Protein AF-A0A9P5J5S6-F1 (afdb_monomer_lite)

pLDDT: mean 88.9, std 13.34, range [37.75, 98.38]

Radius of gyration: 16.07 Å; chains: 1; bounding box: 38×35×40 Å

Sequence (148 aa):
MCGCMTGSAAGGGAYWSIASWYVGTGGTYYTTLYNVNVGDELTGLITLTGQSGSSYNYLSEFSNIPAAGGLALSGSAELVWATETLECYGITASTDYPAGSTVFNNIQITGTGGTPALSWSVNSDSADGVTASVNVDGATNGVVTITY

Foldseek 3Di:
DWEDECDDQCDHRPFTWDKDWDQDPVGIDIFGTDTDDPPDDWAWDKDFPDDDPQKTWIKTDGPVCCVSPIDTDTRDGDDPDDDDDHDYPPDDALVSDDFDKDKDWQQADADPVGFDFDFDDWDAPVVSPWGKDWPDTGRGRTMIMIGD

Secondary structure (DSSP, 8-state):
-EEE-SSBTTB-SSSEEE--EEEETTEEEEPPPEEE-TT----EEEEEEEEETTEEEEEEEETT-GGG-EEEEEEEPP-------EEE-S--SGGGSPS-EEEEEEE---BTTBSPP-------BTTTTBEEEEEE-SSSSEEEEEE-

Structure (mmCIF, N/CA/C/O backbone):
data_AF-A0A9P5J5S6-F1
#
_entry.id   AF-A0A9P5J5S6-F1
#
loop_
_atom_site.group_PDB
_atom_site.id
_atom_site.type_symbol
_atom_site.label_atom_id
_atom_site.label_alt_id
_atom_site.label_comp_id
_atom_site.label_asym_id
_atom_site.label_entity_id
_atom_site.label_seq_id
_atom_site.pdbx_PDB_ins_code
_atom_site.Cartn_x
_atom_site.Cartn_y
_atom_site.Cartn_z
_atom_site.occupancy
_atom_site.B_iso_or_equiv
_atom_site.auth_seq_id
_atom_site.auth_comp_id
_atom_site.auth_asym_id
_atom_site.auth_atom_id
_atom_site.pdbx_PDB_model_num
ATOM 1 N N . MET A 1 1 ? 1.107 2.126 -1.577 1.00 40.53 1 MET A N 1
ATOM 2 C CA . MET A 1 1 ? 1.250 2.491 -3.001 1.00 40.53 1 MET A CA 1
ATOM 3 C C . MET A 1 1 ? 2.724 2.717 -3.297 1.00 40.53 1 MET A C 1
ATOM 5 O O . MET A 1 1 ? 3.358 3.456 -2.554 1.00 40.53 1 MET A O 1
ATOM 9 N N . CYS A 1 2 ? 3.273 2.041 -4.307 1.00 37.75 2 CYS A N 1
ATOM 10 C CA . CYS A 1 2 ? 4.648 2.225 -4.782 1.00 37.75 2 CYS A CA 1
ATOM 11 C C . CYS A 1 2 ? 4.558 2.747 -6.224 1.00 37.75 2 CYS A C 1
ATOM 13 O O . CYS A 1 2 ? 3.887 2.122 -7.043 1.00 37.75 2 CYS A O 1
ATOM 15 N N . GLY A 1 3 ? 5.139 3.915 -6.512 1.00 38.66 3 GLY A N 1
ATOM 16 C CA . GLY A 1 3 ? 5.053 4.569 -7.822 1.00 38.66 3 GLY A CA 1
ATOM 17 C C . GLY A 1 3 ? 6.389 4.548 -8.564 1.00 38.66 3 GLY A C 1
ATOM 18 O O . GLY A 1 3 ? 7.436 4.799 -7.964 1.00 38.66 3 GLY A O 1
ATOM 19 N N . CYS A 1 4 ? 6.357 4.291 -9.874 1.00 37.78 4 CYS A N 1
ATOM 20 C CA . CYS A 1 4 ? 7.501 4.476 -10.767 1.00 37.78 4 CYS A CA 1
ATOM 21 C C . CYS A 1 4 ? 7.237 5.715 -11.639 1.00 37.78 4 CYS A C 1
ATOM 23 O O . CYS A 1 4 ? 6.369 5.715 -12.508 1.00 37.78 4 CYS A O 1
ATOM 25 N N . MET A 1 5 ? 7.944 6.808 -11.365 1.00 43.66 5 MET A N 1
ATOM 26 C CA . MET A 1 5 ? 7.957 8.022 -12.189 1.00 43.66 5 MET A CA 1
ATOM 27 C C . MET A 1 5 ? 9.399 8.460 -12.420 1.00 43.66 5 MET A C 1
ATOM 29 O O . MET A 1 5 ? 10.276 8.123 -11.635 1.00 43.66 5 MET A O 1
ATOM 33 N N . THR A 1 6 ? 9.662 9.304 -13.414 1.00 40.38 6 THR A N 1
ATOM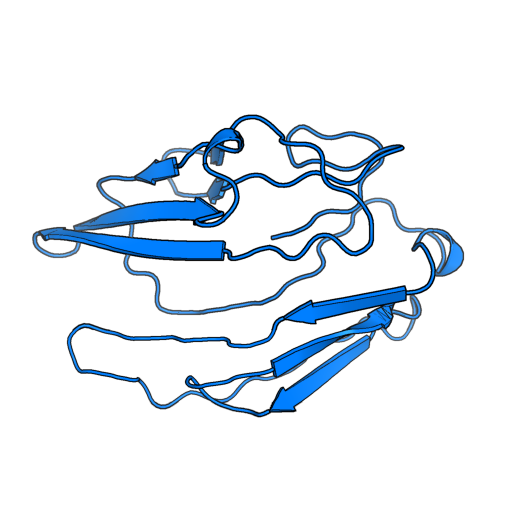 34 C CA . THR A 1 6 ? 10.871 10.138 -13.433 1.00 40.38 6 THR A CA 1
ATOM 35 C C . THR A 1 6 ? 10.719 11.263 -12.398 1.00 40.38 6 THR A C 1
ATOM 37 O O . THR A 1 6 ? 10.316 12.365 -12.746 1.00 40.38 6 THR A O 1
ATOM 40 N N . GLY A 1 7 ? 10.979 10.971 -11.118 1.00 49.44 7 GLY A N 1
ATOM 41 C CA . GLY A 1 7 ? 11.068 11.941 -10.014 1.00 49.44 7 GLY A CA 1
ATOM 42 C C . GLY A 1 7 ? 9.828 12.814 -9.790 1.00 49.44 7 GLY A C 1
ATOM 43 O O . GLY A 1 7 ? 9.729 13.912 -10.330 1.00 49.44 7 GLY A O 1
ATOM 44 N N . SER A 1 8 ? 8.913 12.377 -8.924 1.00 56.31 8 SER A N 1
ATOM 45 C CA . SER A 1 8 ? 7.761 13.183 -8.502 1.00 56.31 8 SER A CA 1
ATOM 46 C C . SER A 1 8 ? 7.706 13.353 -6.983 1.00 56.31 8 SER A C 1
ATOM 48 O O . SER A 1 8 ? 8.408 12.664 -6.243 1.00 56.31 8 SER A O 1
ATOM 50 N N . ALA A 1 9 ? 6.809 14.220 -6.501 1.00 55.44 9 ALA A N 1
ATOM 51 C CA . ALA A 1 9 ? 6.490 14.302 -5.074 1.00 55.44 9 ALA A CA 1
ATOM 52 C C . ALA A 1 9 ? 5.971 12.966 -4.497 1.00 55.44 9 ALA A C 1
ATOM 54 O O . ALA A 1 9 ? 6.101 12.753 -3.298 1.00 55.44 9 ALA A O 1
ATOM 55 N N . ALA A 1 10 ? 5.441 12.072 -5.344 1.00 57.75 10 ALA A N 1
ATOM 56 C CA . ALA A 1 10 ? 4.951 10.731 -5.011 1.00 57.75 10 ALA A CA 1
ATOM 57 C C . ALA A 1 10 ? 6.009 9.621 -5.094 1.00 57.75 10 ALA A C 1
ATOM 59 O O . ALA A 1 10 ? 5.680 8.446 -4.953 1.00 57.75 10 ALA A O 1
ATOM 60 N N . GLY A 1 11 ? 7.277 9.987 -5.288 1.00 62.03 11 GLY A N 1
ATOM 61 C CA . GLY A 1 11 ? 8.365 9.040 -5.499 1.00 62.03 11 GLY A CA 1
ATOM 62 C C . GLY A 1 11 ? 8.642 8.792 -6.982 1.00 62.03 11 GLY A C 1
ATOM 63 O O . GLY A 1 11 ? 8.042 9.414 -7.869 1.00 62.03 11 GLY A O 1
ATOM 64 N N . GLY A 1 12 ? 9.619 7.921 -7.232 1.00 62.62 12 GLY A N 1
ATOM 65 C CA . GLY A 1 12 ? 10.183 7.631 -8.550 1.00 62.62 12 GLY A CA 1
ATOM 66 C C . GLY A 1 12 ? 11.538 8.308 -8.808 1.00 62.62 12 GLY A C 1
ATOM 67 O O . GLY A 1 12 ? 11.945 9.231 -8.107 1.00 62.62 12 GLY A O 1
ATOM 68 N N . GLY A 1 13 ? 12.240 7.862 -9.847 1.00 66.56 13 GLY A N 1
ATOM 69 C CA . GLY A 1 13 ? 13.511 8.397 -10.322 1.00 66.56 13 GLY A CA 1
ATOM 70 C C . GLY A 1 13 ? 14.580 7.312 -10.349 1.00 66.56 13 GLY A C 1
ATOM 71 O O . GLY A 1 13 ? 14.288 6.143 -10.566 1.00 66.56 13 GLY A O 1
ATOM 72 N N . ALA A 1 14 ? 15.834 7.691 -10.104 1.00 72.44 14 ALA A N 1
ATOM 73 C CA . ALA A 1 14 ? 16.960 6.753 -10.066 1.00 72.44 14 ALA A CA 1
ATOM 74 C C . ALA A 1 14 ? 16.974 5.829 -8.824 1.00 72.44 14 ALA A C 1
ATOM 76 O O . ALA A 1 14 ? 17.917 5.062 -8.648 1.00 72.44 14 ALA A O 1
ATOM 77 N N . TYR A 1 15 ? 15.982 5.936 -7.938 1.00 79.56 15 TYR A N 1
ATOM 78 C CA . TYR A 1 15 ? 15.884 5.183 -6.689 1.00 79.56 15 TYR A CA 1
ATOM 79 C C . TYR A 1 15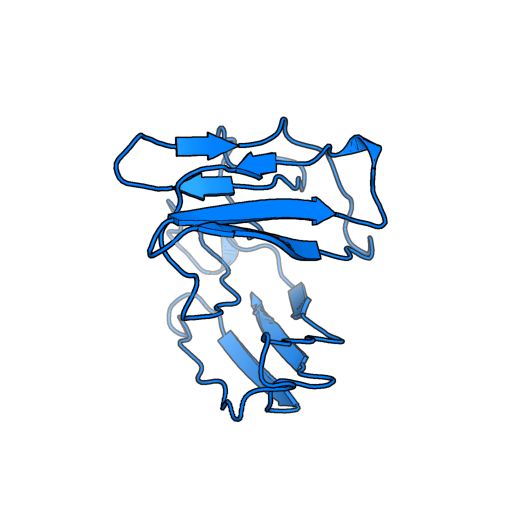 ? 14.425 4.854 -6.360 1.00 79.56 15 TYR A C 1
ATOM 81 O O . TYR A 1 15 ? 13.504 5.560 -6.779 1.00 79.56 15 TYR A O 1
ATOM 89 N N . TRP A 1 16 ? 14.227 3.797 -5.571 1.00 84.75 16 TRP A N 1
ATOM 90 C CA . TRP A 1 16 ? 12.927 3.448 -5.007 1.00 84.75 16 TRP A CA 1
ATOM 91 C C . TRP A 1 16 ? 12.683 4.242 -3.729 1.00 84.75 16 TRP A C 1
ATOM 93 O O . TRP A 1 16 ? 13.599 4.497 -2.944 1.00 84.75 16 TRP A O 1
ATOM 103 N N . SER A 1 17 ? 11.438 4.651 -3.515 1.00 89.62 17 SER A N 1
ATOM 104 C CA . SER A 1 17 ? 11.037 5.337 -2.291 1.00 89.62 17 SER A CA 1
ATOM 105 C C . SER A 1 17 ? 9.616 4.974 -1.897 1.00 89.62 17 SER A C 1
ATOM 107 O O . SER A 1 17 ? 8.821 4.524 -2.721 1.00 89.62 17 SER A O 1
ATOM 109 N N . ILE A 1 18 ? 9.316 5.174 -0.620 1.00 91.75 18 ILE A N 1
ATOM 110 C CA . ILE A 1 18 ? 8.006 4.951 -0.022 1.00 91.75 18 ILE A CA 1
ATOM 111 C C . ILE A 1 18 ? 7.500 6.230 0.641 1.00 91.75 18 ILE A C 1
ATOM 113 O O . ILE A 1 18 ? 8.282 7.056 1.119 1.00 91.75 18 ILE A O 1
ATOM 117 N N . ALA A 1 19 ? 6.178 6.366 0.691 1.00 93.38 19 ALA A N 1
ATOM 118 C CA . ALA A 1 19 ? 5.471 7.373 1.471 1.00 93.38 19 ALA A CA 1
ATOM 119 C C . ALA A 1 19 ? 4.040 6.899 1.763 1.00 93.38 19 ALA A C 1
ATOM 121 O O . ALA A 1 19 ? 3.483 6.080 1.030 1.00 93.38 19 ALA A O 1
ATOM 122 N N . SER A 1 20 ? 3.438 7.431 2.825 1.00 93.81 20 SER A N 1
ATOM 123 C CA . SER A 1 20 ? 2.000 7.293 3.082 1.00 93.81 20 SER A CA 1
ATOM 124 C C . SER A 1 20 ? 1.251 8.469 2.471 1.00 93.81 20 SER A C 1
ATOM 126 O O . SER A 1 20 ? 1.713 9.600 2.595 1.00 93.81 20 SER A O 1
ATOM 128 N N . TRP A 1 21 ? 0.110 8.202 1.831 1.00 92.50 21 TRP A N 1
ATOM 129 C CA . TRP A 1 21 ? -0.679 9.185 1.083 1.00 92.50 21 TRP A CA 1
ATOM 130 C C . TRP A 1 21 ? -2.143 9.175 1.510 1.00 92.50 21 TRP A C 1
ATOM 132 O O . TRP A 1 21 ? -2.708 8.128 1.819 1.00 92.50 21 TRP A O 1
ATOM 142 N N . TYR A 1 22 ? -2.767 10.345 1.450 1.00 93.00 22 TYR A N 1
ATOM 143 C CA . TYR A 1 22 ? -4.211 10.513 1.490 1.00 93.00 22 TYR A CA 1
ATOM 144 C C . TYR A 1 22 ? -4.635 11.547 0.460 1.00 93.00 22 TYR A C 1
ATOM 146 O O . TYR A 1 22 ? -4.107 12.659 0.431 1.00 93.00 22 TYR A O 1
ATOM 154 N N . VAL A 1 23 ? -5.610 11.178 -0.364 1.00 91.44 23 VAL A N 1
ATOM 155 C CA . VAL A 1 23 ? -6.231 12.058 -1.351 1.00 91.44 23 VAL A CA 1
ATOM 156 C C . VAL A 1 23 ? -7.716 12.112 -1.027 1.00 91.44 23 VAL A C 1
ATOM 158 O O . VAL A 1 23 ? -8.411 11.102 -1.101 1.00 91.44 23 VAL A O 1
ATOM 161 N N . GLY A 1 24 ? -8.201 13.288 -0.640 1.00 88.06 24 GLY A N 1
ATOM 162 C CA . GLY A 1 24 ? -9.598 13.501 -0.283 1.00 88.06 24 GLY A CA 1
ATOM 163 C C . GLY A 1 24 ? -10.106 14.860 -0.748 1.00 88.06 24 GLY A C 1
ATOM 164 O O . GLY A 1 24 ? -9.393 15.643 -1.370 1.00 88.06 24 GLY A O 1
ATOM 165 N N . THR A 1 25 ? -11.354 15.178 -0.409 1.00 82.62 25 THR A N 1
ATOM 166 C CA . THR A 1 25 ? -11.999 16.446 -0.797 1.00 82.62 25 THR A CA 1
ATOM 167 C C . THR A 1 25 ? -11.298 17.688 -0.237 1.00 82.62 25 THR A C 1
ATOM 169 O O . THR A 1 25 ? -11.393 18.759 -0.830 1.00 82.62 25 THR A O 1
ATOM 172 N N . GLY A 1 26 ? -10.585 17.552 0.886 1.00 82.44 26 GLY A N 1
ATOM 173 C CA . GLY A 1 26 ? -9.805 18.622 1.517 1.00 82.44 26 GLY A CA 1
ATOM 174 C C . GLY A 1 26 ? -8.402 18.829 0.936 1.00 82.44 26 GLY A C 1
ATOM 175 O O . GLY A 1 26 ? -7.738 19.790 1.316 1.00 82.44 26 GLY A O 1
ATOM 176 N N . GLY A 1 27 ? -7.955 17.957 0.025 1.00 89.31 27 GLY A N 1
ATOM 177 C CA . GLY A 1 27 ? -6.639 18.025 -0.605 1.00 89.31 27 GLY A CA 1
ATOM 178 C C . GLY A 1 27 ? -5.859 16.713 -0.543 1.00 89.31 27 GLY A C 1
ATOM 179 O O . GLY A 1 27 ? -6.403 15.645 -0.247 1.00 89.31 27 GLY A O 1
ATOM 180 N N . THR A 1 28 ? -4.564 16.830 -0.824 1.00 91.81 28 THR A N 1
ATOM 181 C CA . THR A 1 28 ? -3.610 15.720 -0.866 1.00 91.81 28 THR A CA 1
ATOM 182 C C . THR A 1 28 ? -2.572 15.887 0.234 1.00 91.81 28 THR A C 1
ATOM 184 O O . THR A 1 28 ? -1.960 16.947 0.357 1.00 91.81 28 THR A O 1
ATOM 187 N N . TYR A 1 29 ? -2.365 14.835 1.019 1.00 91.69 29 TYR A N 1
ATOM 188 C CA . TYR A 1 29 ? -1.471 14.815 2.172 1.00 91.69 29 TYR A CA 1
ATOM 189 C C . TYR A 1 29 ? -0.555 13.609 2.072 1.00 91.69 29 TYR A C 1
ATOM 191 O O . TYR A 1 29 ? -1.001 12.523 1.704 1.00 91.69 29 TYR A O 1
ATOM 199 N N . TYR A 1 30 ? 0.717 13.796 2.398 1.00 92.69 30 TYR A N 1
ATOM 200 C CA . TYR A 1 30 ? 1.705 12.735 2.290 1.00 92.69 30 TYR A CA 1
ATOM 201 C C . TYR A 1 30 ? 2.871 12.939 3.252 1.00 92.69 30 TYR A C 1
ATOM 203 O O . TYR A 1 30 ? 3.159 14.061 3.678 1.00 92.69 30 TYR A O 1
ATOM 211 N N . THR A 1 31 ? 3.535 11.842 3.608 1.00 92.69 31 THR A N 1
ATOM 212 C CA . THR A 1 31 ? 4.805 11.881 4.345 1.00 92.69 31 THR A CA 1
ATOM 213 C C . THR A 1 31 ? 5.957 12.268 3.420 1.00 92.69 31 THR A C 1
ATOM 215 O O . THR A 1 31 ? 5.854 12.190 2.197 1.00 92.69 31 THR A O 1
ATOM 218 N N . THR A 1 32 ? 7.094 12.666 3.993 1.00 90.56 32 THR A N 1
ATOM 219 C CA . THR A 1 32 ? 8.334 12.803 3.217 1.00 90.56 32 THR A CA 1
ATOM 220 C C . THR A 1 32 ? 8.732 11.463 2.602 1.00 90.56 32 THR A C 1
ATOM 222 O O . THR A 1 32 ? 8.537 10.420 3.227 1.00 90.56 32 THR A O 1
ATOM 225 N N . LEU A 1 33 ? 9.324 11.498 1.407 1.00 90.81 33 LEU A N 1
ATOM 226 C CA . LEU A 1 33 ? 9.843 10.299 0.753 1.00 90.81 33 LEU A CA 1
ATOM 227 C C . LEU A 1 33 ? 10.957 9.664 1.591 1.00 90.81 33 LEU A C 1
ATOM 229 O O . LEU A 1 33 ? 11.869 10.356 2.049 1.00 90.81 33 LEU A O 1
ATOM 233 N N . TYR A 1 34 ? 10.890 8.346 1.749 1.00 91.38 34 TYR A N 1
ATOM 234 C CA . TYR A 1 34 ? 11.937 7.537 2.363 1.00 91.38 34 TYR A CA 1
ATOM 235 C C . TYR A 1 34 ? 12.507 6.572 1.329 1.00 91.38 34 TYR A C 1
ATOM 237 O O . TYR A 1 34 ? 11.752 5.840 0.691 1.00 91.38 34 TYR A O 1
ATOM 245 N N . ASN A 1 35 ? 13.825 6.571 1.147 1.00 91.69 35 ASN A N 1
ATOM 246 C CA . ASN A 1 35 ? 14.469 5.723 0.147 1.00 91.69 35 ASN A CA 1
ATOM 247 C C . ASN A 1 35 ? 14.512 4.268 0.607 1.00 91.69 35 ASN A C 1
ATOM 249 O O . ASN A 1 35 ? 14.846 3.986 1.755 1.00 91.69 35 ASN A O 1
ATOM 253 N N . VAL A 1 36 ? 14.243 3.361 -0.323 1.00 90.50 36 VAL A N 1
ATOM 254 C CA . VAL A 1 36 ? 14.322 1.913 -0.118 1.00 90.50 36 VAL A CA 1
ATOM 255 C C . VAL A 1 36 ? 15.134 1.279 -1.240 1.00 90.50 36 VAL A C 1
ATOM 257 O O . VAL A 1 36 ? 15.375 1.889 -2.285 1.00 90.50 36 VAL A O 1
ATOM 260 N N . ASN A 1 37 ? 15.569 0.048 -1.019 1.00 90.12 37 ASN A N 1
ATOM 261 C CA . ASN A 1 37 ? 16.324 -0.743 -1.972 1.00 90.12 37 ASN A CA 1
ATOM 262 C C . ASN A 1 37 ? 15.499 -1.931 -2.463 1.00 90.12 37 ASN A C 1
ATOM 264 O O . ASN A 1 37 ? 14.556 -2.390 -1.819 1.00 90.12 37 ASN A O 1
ATOM 268 N N . VAL A 1 38 ? 15.890 -2.463 -3.620 1.00 87.88 38 VAL A N 1
ATOM 269 C CA . VAL A 1 38 ? 15.353 -3.738 -4.097 1.00 87.88 38 VAL A CA 1
ATOM 270 C C . VAL A 1 38 ? 15.676 -4.824 -3.072 1.00 87.88 38 VAL A C 1
ATOM 272 O O . VAL A 1 38 ? 16.832 -4.986 -2.685 1.00 87.88 38 VAL A O 1
ATOM 275 N N . GLY A 1 39 ? 14.652 -5.577 -2.674 1.00 90.12 39 GLY A N 1
ATOM 276 C CA . GLY A 1 39 ? 14.760 -6.637 -1.673 1.00 90.12 39 GLY A CA 1
ATOM 277 C C . GLY A 1 39 ? 14.446 -6.199 -0.242 1.00 90.12 39 GLY A C 1
ATOM 278 O O . GLY A 1 39 ? 14.364 -7.069 0.621 1.00 90.12 39 GLY A O 1
ATOM 279 N N . ASP A 1 40 ? 14.229 -4.905 0.018 1.00 93.00 40 ASP A N 1
ATOM 280 C CA . ASP A 1 40 ? 13.722 -4.461 1.317 1.00 93.00 40 ASP A CA 1
ATOM 281 C C . ASP A 1 40 ? 12.301 -5.006 1.541 1.00 93.00 40 ASP A C 1
ATOM 283 O O . ASP A 1 40 ? 11.426 -4.902 0.677 1.00 93.00 40 ASP A O 1
ATOM 287 N N . GLU A 1 41 ? 12.057 -5.567 2.724 1.00 95.00 41 GLU A N 1
ATOM 288 C CA . GLU A 1 41 ? 10.715 -5.952 3.156 1.00 95.00 41 GLU A CA 1
ATOM 289 C C . GLU A 1 41 ? 9.998 -4.735 3.748 1.00 95.00 41 GLU A C 1
ATOM 291 O O . GLU A 1 41 ? 10.548 -4.024 4.591 1.00 95.00 41 GLU A O 1
ATOM 296 N N . LEU A 1 42 ? 8.755 -4.492 3.329 1.00 95.81 42 LEU A N 1
ATOM 297 C CA . LEU A 1 42 ? 7.967 -3.326 3.730 1.00 95.81 42 LEU A CA 1
ATOM 298 C C . LEU A 1 42 ? 6.651 -3.773 4.371 1.00 95.81 42 LEU A C 1
ATOM 300 O O . LEU A 1 42 ? 5.848 -4.444 3.727 1.00 95.81 42 LEU A O 1
ATOM 304 N N . THR A 1 43 ? 6.391 -3.344 5.606 1.00 97.31 43 THR A N 1
ATOM 305 C CA . THR A 1 43 ? 5.149 -3.658 6.327 1.00 97.31 43 THR A CA 1
ATOM 306 C C . THR A 1 43 ? 4.261 -2.422 6.408 1.00 97.31 43 THR A C 1
ATOM 308 O O . THR A 1 43 ? 4.310 -1.669 7.386 1.00 97.31 43 THR A O 1
ATOM 311 N N . GLY A 1 44 ? 3.445 -2.211 5.373 1.00 96.31 44 GLY A N 1
ATOM 312 C CA . GLY A 1 44 ? 2.425 -1.162 5.355 1.00 96.31 44 GLY A CA 1
ATOM 313 C C . GLY A 1 44 ? 1.294 -1.448 6.346 1.00 96.31 44 GLY A C 1
ATOM 314 O O . GLY A 1 44 ? 0.836 -2.583 6.461 1.00 96.31 44 GLY A O 1
ATOM 315 N N . LEU A 1 45 ? 0.840 -0.420 7.062 1.00 97.25 45 LEU A N 1
ATOM 316 C CA . LEU A 1 45 ? -0.260 -0.516 8.015 1.00 97.25 45 LEU A CA 1
ATOM 317 C C . LEU A 1 45 ? -1.171 0.708 7.908 1.00 97.25 45 LEU A C 1
ATOM 319 O O . LEU A 1 45 ? -0.709 1.844 7.997 1.00 97.25 45 LEU A O 1
ATOM 323 N N . ILE A 1 46 ? -2.475 0.461 7.763 1.00 97.56 46 ILE A N 1
ATOM 324 C CA . ILE A 1 46 ? -3.524 1.475 7.895 1.00 97.56 46 ILE A CA 1
ATOM 325 C C . ILE A 1 46 ? -4.400 1.087 9.085 1.00 97.56 46 ILE A C 1
ATOM 327 O O . ILE A 1 46 ? -5.046 0.042 9.073 1.00 97.56 46 ILE A O 1
ATOM 331 N N . THR A 1 47 ? -4.428 1.933 10.113 1.00 97.38 47 THR A N 1
ATOM 332 C CA . THR A 1 47 ? -5.168 1.684 11.358 1.00 97.38 47 THR A CA 1
ATOM 333 C C . THR A 1 47 ? -6.298 2.690 11.514 1.00 97.38 47 THR A C 1
ATOM 335 O O . THR A 1 47 ? -6.048 3.891 11.459 1.00 97.38 47 THR A O 1
ATOM 338 N N . LEU A 1 48 ? -7.528 2.229 11.767 1.00 97.19 48 LEU A N 1
ATOM 339 C CA . LEU A 1 48 ? -8.616 3.091 12.246 1.00 97.19 48 LEU A CA 1
ATOM 340 C C . LEU A 1 48 ? -8.327 3.491 13.701 1.00 97.19 48 LEU A C 1
ATOM 342 O O . LEU A 1 48 ? -8.348 2.648 14.595 1.00 97.19 48 LEU A O 1
ATOM 346 N N . THR A 1 49 ? -8.055 4.770 13.946 1.00 97.69 49 THR A N 1
ATOM 347 C CA . THR A 1 49 ? -7.670 5.295 15.270 1.00 97.69 49 THR A CA 1
ATOM 348 C C . THR A 1 49 ? -8.820 5.975 16.007 1.00 97.69 49 THR A C 1
ATOM 350 O O . THR A 1 49 ? -8.730 6.224 17.208 1.00 97.69 49 THR A O 1
ATOM 353 N N . GLY A 1 50 ? -9.919 6.266 15.314 1.00 97.00 50 GLY A N 1
ATOM 354 C CA . G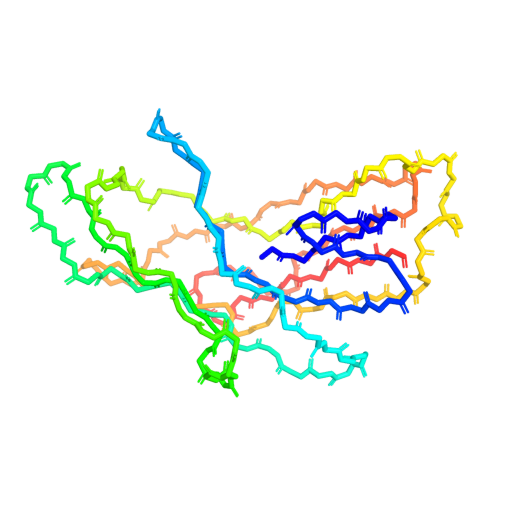LY A 1 50 ? -11.112 6.845 15.915 1.00 97.00 50 GLY A CA 1
ATOM 355 C C . GLY A 1 50 ? -12.264 6.943 14.926 1.00 97.00 50 GLY A C 1
ATOM 356 O O . GLY A 1 50 ? -12.055 7.044 13.721 1.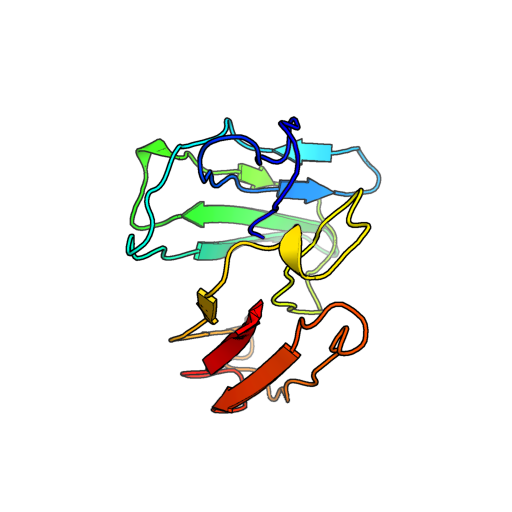00 97.00 50 GLY A O 1
ATOM 357 N N . GLN A 1 51 ? -13.485 6.933 15.450 1.00 96.31 51 GLN A N 1
ATOM 358 C CA . GLN A 1 51 ? -14.707 7.092 14.670 1.00 96.31 51 GLN A CA 1
ATOM 359 C C . GLN A 1 51 ? -15.713 7.932 15.461 1.00 96.31 51 GLN A C 1
ATOM 361 O O . GLN A 1 51 ? -15.916 7.708 16.655 1.00 96.31 51 GLN A O 1
ATOM 366 N N . SER A 1 52 ? -16.363 8.882 14.790 1.00 96.06 52 SER A N 1
ATOM 367 C CA . SER A 1 52 ? -17.492 9.644 15.329 1.00 96.06 52 SER A CA 1
ATOM 368 C C . SER A 1 52 ? -18.522 9.897 14.230 1.00 96.06 52 SER A C 1
ATOM 370 O O . SER A 1 52 ? -18.276 10.660 13.297 1.00 96.06 52 SER A O 1
ATOM 372 N N . GLY A 1 53 ? -19.679 9.235 14.302 1.00 95.00 53 GLY A N 1
ATOM 373 C CA . GLY A 1 53 ? -20.659 9.267 13.212 1.00 95.00 53 GLY A CA 1
ATOM 374 C C . GLY A 1 53 ? -20.049 8.757 11.900 1.00 95.00 53 GLY A C 1
ATOM 375 O O . GLY A 1 53 ? -19.503 7.658 11.865 1.00 95.00 53 GLY A O 1
ATOM 376 N N . SER A 1 54 ? -20.117 9.570 10.842 1.00 93.94 54 SER A N 1
ATOM 377 C CA . SER A 1 54 ? -19.542 9.287 9.516 1.00 93.94 54 SER A CA 1
ATOM 378 C C . SER A 1 54 ? -18.118 9.832 9.325 1.00 93.94 54 SER A C 1
ATOM 380 O O . SER A 1 54 ? -17.671 9.999 8.193 1.00 93.94 54 SER A O 1
ATOM 382 N N . SER A 1 55 ? -17.444 10.192 10.418 1.00 95.00 55 SER A N 1
ATOM 383 C CA . SER A 1 55 ? -16.095 10.755 10.435 1.00 95.00 55 SER A CA 1
ATOM 384 C C . SER A 1 55 ? -15.117 9.727 10.996 1.00 95.00 55 SER A C 1
ATOM 386 O O . SER A 1 55 ? -15.300 9.258 12.124 1.00 95.00 55 SER A O 1
ATOM 388 N N . TYR A 1 56 ? -14.093 9.387 10.213 1.00 96.06 56 TYR A N 1
ATOM 389 C CA . TYR A 1 56 ? -13.124 8.337 10.523 1.00 96.06 56 TYR A CA 1
ATOM 390 C C . TYR A 1 56 ? -11.707 8.912 10.572 1.00 96.06 56 TYR A C 1
ATOM 392 O O . TYR A 1 56 ? -11.308 9.725 9.733 1.00 96.06 56 TYR A O 1
ATOM 400 N N . ASN A 1 57 ? -10.942 8.489 11.572 1.00 97.31 57 ASN A N 1
ATOM 401 C CA . ASN A 1 57 ? -9.550 8.871 11.758 1.00 97.31 57 ASN A CA 1
ATOM 402 C C . ASN A 1 57 ? -8.666 7.665 11.466 1.00 97.31 57 ASN A C 1
ATOM 404 O O . ASN A 1 57 ? -8.934 6.570 11.962 1.00 97.31 57 ASN A O 1
ATOM 408 N N . TYR A 1 58 ? -7.598 7.872 10.704 1.00 97.38 58 TYR A N 1
ATOM 409 C CA . TYR A 1 58 ? -6.691 6.805 10.298 1.00 97.38 58 TYR A CA 1
ATOM 410 C C . TYR A 1 58 ? -5.239 7.171 10.587 1.00 97.38 58 TYR A C 1
ATOM 412 O O . TYR A 1 58 ? -4.880 8.346 10.613 1.00 97.38 58 TYR A O 1
ATOM 420 N N . LEU A 1 59 ? -4.399 6.162 10.778 1.00 98.00 59 LEU A N 1
ATOM 421 C CA . LEU A 1 59 ? -2.946 6.280 10.712 1.00 98.00 59 LEU A CA 1
ATOM 422 C C . LEU A 1 59 ? -2.450 5.368 9.594 1.00 98.00 59 LEU A C 1
ATOM 424 O O . LEU A 1 59 ? -2.712 4.170 9.644 1.00 98.00 59 LEU A O 1
ATOM 428 N N . SER A 1 60 ? -1.765 5.939 8.604 1.00 97.81 60 SER A N 1
ATOM 429 C CA . SER A 1 60 ? -1.066 5.196 7.550 1.00 97.81 60 SER A CA 1
ATOM 430 C C . SER A 1 60 ? 0.436 5.281 7.782 1.00 97.81 60 SER A C 1
ATOM 432 O O . SER A 1 60 ? 0.972 6.384 7.896 1.00 97.81 60 SER A O 1
ATOM 434 N N . GLU A 1 61 ? 1.120 4.144 7.839 1.00 97.31 61 GLU A N 1
ATOM 435 C CA . GLU A 1 61 ? 2.558 4.082 8.110 1.00 97.31 61 GLU A CA 1
ATOM 436 C C . GLU A 1 61 ? 3.210 2.801 7.569 1.00 97.31 61 GLU A C 1
ATOM 438 O O . GLU A 1 61 ? 2.532 1.858 7.160 1.00 97.31 61 GLU A O 1
ATOM 443 N N . PHE A 1 62 ? 4.544 2.760 7.597 1.00 96.94 62 PHE A N 1
ATOM 444 C CA . PHE A 1 62 ? 5.325 1.535 7.419 1.00 96.94 62 PHE A CA 1
ATOM 445 C C . PHE A 1 62 ? 5.874 1.109 8.781 1.00 96.94 62 PHE A C 1
ATOM 447 O O . PHE A 1 62 ? 6.855 1.664 9.269 1.00 96.94 62 PHE A O 1
ATOM 454 N N . SER A 1 63 ? 5.227 0.133 9.415 1.00 96.75 63 SER A N 1
ATOM 455 C CA . SER A 1 63 ? 5.461 -0.208 10.829 1.00 96.75 63 SER A CA 1
ATOM 456 C C . SER A 1 63 ? 6.872 -0.734 11.121 1.00 96.75 63 SER A C 1
ATOM 458 O O . SER A 1 63 ? 7.378 -0.572 12.231 1.00 96.75 63 SER A O 1
ATOM 460 N N . ASN A 1 64 ? 7.538 -1.321 10.124 1.00 97.00 64 ASN A N 1
ATOM 461 C CA . ASN A 1 64 ? 8.928 -1.763 10.222 1.00 97.00 64 ASN A CA 1
ATOM 462 C C . ASN A 1 64 ? 9.952 -0.681 9.820 1.00 97.00 64 ASN A C 1
ATOM 464 O O . ASN A 1 64 ? 11.153 -0.914 9.950 1.00 97.00 64 ASN A O 1
ATOM 468 N N . ILE A 1 65 ? 9.505 0.506 9.383 1.00 96.31 65 ILE A N 1
ATOM 469 C CA . ILE A 1 65 ? 10.360 1.649 9.023 1.00 96.31 65 ILE A CA 1
ATOM 470 C C . ILE A 1 65 ? 9.823 2.938 9.675 1.00 96.31 65 ILE A C 1
ATOM 472 O O . ILE A 1 65 ? 9.331 3.835 8.987 1.00 96.31 65 ILE A O 1
ATOM 476 N N . PRO A 1 66 ? 9.967 3.112 11.004 1.00 94.50 66 PRO A N 1
ATOM 477 C CA . PRO A 1 66 ? 9.478 4.312 11.694 1.00 94.50 66 PRO A CA 1
ATOM 478 C C . PRO A 1 66 ? 10.070 5.625 11.155 1.00 94.50 66 PRO A C 1
ATOM 480 O O . PRO A 1 66 ? 9.448 6.681 11.242 1.00 94.50 66 PRO A O 1
ATOM 483 N N . ALA A 1 67 ? 11.271 5.569 10.569 1.00 94.56 67 ALA A N 1
ATOM 484 C CA . ALA A 1 67 ? 11.932 6.721 9.960 1.00 94.56 67 ALA A CA 1
ATOM 485 C C . ALA A 1 67 ? 11.220 7.252 8.698 1.00 94.56 67 ALA A C 1
ATOM 487 O O . ALA A 1 67 ? 11.455 8.399 8.324 1.00 94.56 67 ALA A O 1
ATOM 488 N N . ALA A 1 68 ? 10.343 6.462 8.067 1.00 92.12 68 ALA A N 1
ATOM 489 C CA . ALA A 1 68 ? 9.484 6.923 6.973 1.00 92.12 68 ALA A CA 1
ATOM 490 C C . ALA A 1 68 ? 8.315 7.802 7.465 1.00 92.12 68 ALA A C 1
ATOM 492 O O . ALA A 1 68 ? 7.635 8.444 6.662 1.00 92.12 68 ALA A O 1
ATOM 493 N N . GLY A 1 69 ? 8.106 7.865 8.787 1.00 94.62 69 GLY A N 1
ATOM 494 C CA . GLY A 1 69 ? 7.027 8.608 9.423 1.00 94.62 69 GLY A CA 1
ATOM 495 C C . GLY A 1 69 ? 5.660 7.936 9.278 1.00 94.62 69 GLY A C 1
ATOM 496 O O . GLY A 1 69 ? 5.516 6.864 8.691 1.00 94.62 69 GLY A O 1
ATOM 497 N N . GLY A 1 70 ? 4.644 8.602 9.825 1.00 96.06 70 GLY A N 1
ATOM 498 C CA . GLY A 1 70 ? 3.248 8.184 9.744 1.00 96.06 70 GLY A CA 1
ATOM 499 C C . GLY A 1 70 ? 2.346 9.356 9.374 1.00 96.06 70 GLY A C 1
ATOM 500 O O . GLY A 1 70 ? 2.584 10.497 9.777 1.00 96.06 70 GLY A O 1
ATOM 501 N N . LEU A 1 71 ? 1.308 9.072 8.594 1.00 97.06 71 LEU A N 1
ATOM 502 C CA . LEU A 1 71 ? 0.289 10.029 8.191 1.00 97.06 71 LEU A CA 1
ATOM 503 C C . LEU A 1 71 ? -0.960 9.831 9.051 1.00 97.06 71 LEU A C 1
ATOM 505 O O . LEU A 1 71 ? -1.749 8.916 8.815 1.00 97.06 71 LEU A O 1
ATOM 509 N N . ALA A 1 72 ? -1.130 10.696 10.050 1.00 97.44 72 ALA A N 1
ATOM 510 C CA . ALA A 1 72 ? -2.339 10.748 10.862 1.00 97.44 72 ALA A CA 1
ATOM 511 C C . ALA A 1 72 ? -3.402 11.615 10.174 1.00 97.44 72 ALA A C 1
ATOM 513 O O . ALA A 1 72 ? -3.165 12.777 9.844 1.00 97.44 72 ALA A O 1
ATOM 514 N N . LEU A 1 73 ? -4.588 11.048 9.987 1.00 95.62 73 LEU A N 1
ATOM 515 C CA . LEU A 1 73 ? -5.720 11.655 9.303 1.00 95.62 73 LEU A CA 1
ATOM 516 C C . LEU A 1 73 ? -6.893 11.761 10.264 1.00 95.62 73 LEU A C 1
ATOM 518 O O . LEU A 1 73 ? -7.135 10.868 11.075 1.00 95.62 73 LEU A O 1
ATOM 522 N N . SER A 1 74 ? -7.641 12.854 10.163 1.00 94.88 74 SER A N 1
ATOM 523 C CA . SER A 1 74 ? -8.867 13.060 10.930 1.00 94.88 74 SER A CA 1
ATOM 524 C C . SER A 1 74 ? -9.986 13.523 10.015 1.00 94.88 74 SER A C 1
ATOM 526 O O . SER A 1 74 ? -9.736 14.286 9.084 1.00 94.88 74 SER A O 1
ATOM 528 N N . GLY A 1 75 ? -11.217 13.085 10.271 1.00 93.38 75 GLY A N 1
ATOM 529 C CA . GLY A 1 75 ? -12.360 13.546 9.478 1.00 93.38 75 GLY A CA 1
ATOM 530 C C . GLY A 1 75 ? -12.460 12.955 8.075 1.00 93.38 75 GLY A C 1
ATOM 531 O O . GLY A 1 75 ? -13.017 13.599 7.189 1.00 93.38 75 GLY A O 1
ATOM 532 N N . SER A 1 76 ? -11.901 11.767 7.849 1.00 93.31 76 SER A N 1
ATOM 533 C CA . SER A 1 76 ? -11.946 11.086 6.551 1.00 93.31 76 SER A CA 1
ATOM 534 C C . SER A 1 76 ? -13.246 10.301 6.369 1.00 93.31 76 SER A C 1
ATOM 536 O O . SER A 1 76 ? -13.950 9.999 7.337 1.00 93.31 76 SER A O 1
ATOM 538 N N . ALA A 1 77 ? -13.557 9.963 5.116 1.00 93.25 77 ALA A N 1
ATOM 539 C CA . ALA A 1 77 ? -14.595 8.987 4.801 1.00 93.25 77 ALA A CA 1
ATOM 540 C C . ALA A 1 77 ? -14.154 7.572 5.210 1.00 93.25 77 ALA A C 1
ATOM 542 O O . ALA A 1 77 ? -12.961 7.307 5.363 1.00 93.25 77 ALA A O 1
ATOM 543 N N . GLU A 1 78 ? -15.118 6.665 5.356 1.00 93.69 78 GLU A N 1
ATOM 544 C CA . GLU A 1 78 ? -14.828 5.257 5.619 1.00 93.69 78 GLU A CA 1
ATOM 545 C C . GLU A 1 78 ? -14.085 4.618 4.440 1.00 93.69 78 GLU A C 1
ATOM 547 O O . GLU A 1 78 ? -14.494 4.751 3.284 1.00 93.69 78 GLU A O 1
ATOM 552 N N . LEU A 1 79 ? -13.007 3.892 4.735 1.00 92.25 79 LEU A N 1
ATOM 553 C CA . LEU A 1 79 ? -12.322 3.059 3.753 1.00 92.25 79 LEU A CA 1
ATOM 554 C C . LEU A 1 79 ? -13.117 1.768 3.535 1.00 92.25 79 LEU A C 1
ATOM 556 O O . LEU A 1 79 ? -13.169 0.908 4.410 1.00 92.25 79 LEU A O 1
ATOM 560 N N . VAL A 1 80 ? -13.728 1.638 2.358 1.00 91.69 80 VAL A N 1
ATOM 561 C CA . VAL A 1 80 ? -14.604 0.502 2.006 1.00 91.69 80 VAL A CA 1
ATOM 562 C C . VAL A 1 80 ? -14.016 -0.423 0.939 1.00 91.69 80 VAL A C 1
ATOM 564 O O . VAL A 1 80 ? -14.590 -1.472 0.652 1.00 91.69 80 VAL A O 1
ATOM 567 N N . TRP A 1 81 ? -12.871 -0.053 0.362 1.00 90.19 81 TRP A N 1
ATOM 568 C CA . TRP A 1 81 ? -12.177 -0.813 -0.675 1.00 90.19 81 TRP A CA 1
ATOM 569 C C . TRP A 1 81 ? -10.681 -0.881 -0.383 1.00 90.19 81 TRP A C 1
ATOM 571 O O . TRP A 1 81 ? -10.091 0.091 0.088 1.00 90.19 81 TRP A O 1
ATOM 581 N N . ALA A 1 82 ? -10.080 -2.023 -0.707 1.00 92.62 82 ALA A N 1
ATOM 582 C CA . ALA A 1 82 ? -8.640 -2.232 -0.676 1.00 92.62 82 ALA A CA 1
ATOM 583 C C . ALA A 1 82 ? -8.147 -2.510 -2.099 1.00 92.62 82 ALA A C 1
ATOM 585 O O . ALA A 1 82 ? -8.808 -3.213 -2.863 1.00 92.62 82 ALA A O 1
ATOM 586 N N . THR A 1 83 ? -6.996 -1.945 -2.451 1.00 94.19 83 THR A N 1
ATOM 587 C CA . THR A 1 83 ? -6.358 -2.131 -3.755 1.00 94.19 83 THR A CA 1
ATOM 588 C C . THR A 1 83 ? -4.853 -2.185 -3.571 1.00 94.19 83 THR A C 1
ATOM 590 O O . THR A 1 83 ? -4.298 -1.382 -2.822 1.00 94.19 83 THR A O 1
ATOM 593 N N . GLU A 1 84 ? -4.206 -3.099 -4.286 1.00 94.62 84 GLU A N 1
ATOM 594 C CA . GLU A 1 84 ? -2.762 -3.078 -4.489 1.00 94.62 84 GLU A CA 1
ATOM 595 C C . GLU A 1 84 ? -2.504 -2.684 -5.934 1.00 94.62 84 GLU A C 1
ATOM 597 O O . GLU A 1 84 ? -2.998 -3.321 -6.866 1.00 94.62 84 GLU A O 1
ATOM 602 N N . THR A 1 85 ? -1.777 -1.589 -6.114 1.00 91.31 85 THR A N 1
ATOM 603 C CA . THR A 1 85 ? -1.681 -0.912 -7.405 1.00 91.31 85 THR A CA 1
ATOM 604 C C . THR A 1 85 ? -0.234 -0.550 -7.691 1.00 91.31 85 THR A C 1
ATOM 606 O O . THR A 1 85 ? 0.422 0.098 -6.869 1.00 91.31 85 THR A O 1
ATOM 609 N N . LEU A 1 86 ? 0.232 -0.917 -8.885 1.00 89.56 86 LEU A N 1
ATOM 610 C CA . LEU A 1 86 ? 1.367 -0.277 -9.537 1.00 89.56 86 LEU A CA 1
ATOM 611 C C . LEU A 1 86 ? 0.813 0.857 -10.397 1.00 89.56 86 LEU A C 1
ATOM 613 O O . LEU A 1 86 ? 0.172 0.614 -11.415 1.00 89.56 86 LEU A O 1
ATOM 617 N N . GLU A 1 87 ? 1.025 2.092 -9.961 1.00 84.31 87 GLU A N 1
ATOM 618 C CA . GLU A 1 87 ? 0.635 3.271 -10.728 1.00 84.31 87 GLU A CA 1
ATOM 619 C C . GLU A 1 87 ? 1.884 3.885 -11.353 1.00 84.31 87 GLU A C 1
ATOM 621 O O . GLU A 1 87 ? 2.868 4.172 -10.665 1.00 84.31 87 GLU A O 1
ATOM 626 N N . CYS A 1 88 ? 1.863 4.030 -12.673 1.00 80.50 88 CYS A N 1
ATOM 627 C CA . CYS A 1 88 ? 2.977 4.537 -13.462 1.00 80.50 88 CYS A CA 1
ATOM 628 C C . CYS A 1 88 ? 2.453 5.533 -14.491 1.00 80.50 88 CYS A C 1
ATOM 630 O O . CYS A 1 88 ? 1.346 5.395 -15.007 1.00 80.50 88 CYS A O 1
ATOM 632 N N . TYR A 1 89 ? 3.265 6.541 -14.787 1.00 80.62 89 TYR A N 1
ATOM 633 C CA . TYR A 1 89 ? 2.918 7.622 -15.700 1.00 80.62 89 TYR A CA 1
ATOM 634 C C . TYR A 1 89 ? 4.056 7.845 -16.692 1.00 80.62 89 TYR A C 1
ATOM 636 O O . TYR A 1 89 ? 5.224 7.712 -16.335 1.00 80.62 89 TYR A O 1
ATOM 644 N N . GLY A 1 90 ? 3.719 8.230 -17.926 1.00 80.50 90 GLY A N 1
ATOM 645 C CA . GLY A 1 90 ? 4.718 8.515 -18.963 1.00 80.50 90 GLY A CA 1
ATOM 646 C C . GLY A 1 90 ? 5.399 7.275 -19.546 1.00 80.50 90 GLY A C 1
ATOM 647 O O . GLY A 1 90 ? 6.448 7.409 -20.166 1.00 80.50 90 GLY A O 1
ATOM 648 N N . ILE A 1 91 ? 4.807 6.096 -19.351 1.00 81.69 91 ILE A N 1
ATOM 649 C CA . ILE A 1 91 ? 5.241 4.844 -19.967 1.00 81.69 91 ILE A CA 1
ATOM 650 C C . ILE A 1 91 ? 4.915 4.888 -21.461 1.00 81.69 91 ILE A C 1
ATOM 652 O O . ILE A 1 91 ? 3.814 5.267 -21.862 1.00 81.69 91 ILE A O 1
ATOM 656 N N . THR A 1 92 ? 5.897 4.541 -22.283 1.00 86.19 92 THR A N 1
ATOM 657 C CA . THR A 1 92 ? 5.807 4.525 -23.749 1.00 86.19 92 THR A CA 1
ATOM 658 C C . THR A 1 92 ? 6.166 3.169 -24.350 1.00 86.19 92 THR A C 1
ATOM 660 O O . THR A 1 92 ? 5.817 2.903 -25.502 1.00 86.19 92 THR A O 1
ATOM 663 N N . ALA A 1 93 ? 6.847 2.314 -23.586 1.00 86.38 93 ALA A N 1
ATOM 664 C CA . ALA A 1 93 ? 7.145 0.933 -23.928 1.00 86.38 93 ALA A CA 1
ATOM 665 C C . ALA A 1 93 ? 7.309 0.082 -22.660 1.00 86.38 93 ALA A C 1
ATOM 667 O O . ALA A 1 93 ? 7.683 0.588 -21.605 1.00 86.38 93 ALA A O 1
ATOM 668 N N . SER A 1 94 ? 7.144 -1.237 -22.784 1.00 85.31 94 SER A N 1
ATOM 669 C CA . SER A 1 94 ? 7.354 -2.182 -21.674 1.00 85.31 94 SER A CA 1
ATOM 670 C C . SER A 1 94 ? 8.762 -2.121 -21.068 1.00 85.31 94 SER A C 1
ATOM 672 O O . SER A 1 94 ? 8.947 -2.397 -19.891 1.00 85.31 94 SER A O 1
ATOM 674 N N . THR A 1 95 ? 9.766 -1.698 -21.841 1.00 86.88 95 THR A N 1
ATOM 675 C CA . THR A 1 95 ? 11.143 -1.502 -21.360 1.00 86.88 95 THR A CA 1
ATOM 676 C C . THR A 1 95 ? 11.322 -0.293 -20.441 1.00 86.88 95 THR A C 1
ATOM 678 O O . THR A 1 95 ? 12.409 -0.121 -19.891 1.00 86.88 95 THR A O 1
ATOM 681 N N . ASP A 1 96 ? 10.299 0.555 -20.297 1.00 84.19 96 ASP A N 1
ATOM 682 C CA . ASP A 1 96 ? 10.304 1.653 -19.328 1.00 84.19 96 ASP A CA 1
ATOM 683 C C . ASP A 1 96 ? 10.086 1.127 -17.897 1.00 84.19 96 ASP A C 1
ATOM 685 O O . ASP A 1 96 ? 10.470 1.788 -16.929 1.00 84.19 96 ASP A O 1
ATOM 689 N N . TYR A 1 97 ? 9.538 -0.087 -17.757 1.00 84.19 97 TYR A N 1
ATOM 690 C CA . TYR A 1 97 ? 9.509 -0.810 -16.494 1.00 84.19 97 TYR A CA 1
ATOM 691 C C . TYR A 1 97 ? 10.840 -1.537 -16.243 1.00 84.19 97 TYR A C 1
ATOM 693 O O . TYR A 1 97 ? 11.423 -2.139 -17.150 1.00 84.19 97 TYR A O 1
ATOM 701 N N . PRO A 1 98 ? 11.349 -1.526 -15.001 1.00 83.50 98 PRO A N 1
ATOM 702 C CA . PRO A 1 98 ? 12.470 -2.380 -14.638 1.00 83.50 98 PRO A CA 1
ATOM 703 C C . PRO A 1 98 ? 11.997 -3.830 -14.536 1.00 83.50 98 PRO A C 1
ATOM 705 O O . PRO A 1 98 ? 11.078 -4.086 -13.785 1.00 83.50 98 PRO A O 1
ATOM 708 N N . ALA A 1 99 ? 12.654 -4.798 -15.173 1.00 87.56 99 ALA A N 1
ATOM 709 C CA . ALA A 1 99 ? 12.215 -6.194 -15.068 1.00 87.56 99 ALA A CA 1
ATOM 710 C C . ALA A 1 99 ? 12.154 -6.685 -13.604 1.00 87.56 99 ALA A C 1
ATOM 712 O O . ALA A 1 99 ? 13.153 -6.619 -12.877 1.00 87.56 99 ALA A O 1
ATOM 713 N N . GLY A 1 100 ? 11.008 -7.219 -13.178 1.00 91.31 100 GLY A N 1
ATOM 714 C CA . GLY A 1 100 ? 10.852 -7.765 -11.836 1.00 91.31 100 GLY A CA 1
ATOM 715 C C . GLY A 1 100 ? 9.410 -7.979 -11.392 1.00 91.31 100 GLY A C 1
ATOM 716 O O . GLY A 1 100 ? 8.484 -8.173 -12.176 1.00 91.31 100 GLY A O 1
ATOM 717 N N . SER A 1 101 ? 9.225 -8.010 -10.075 1.00 94.19 101 SER A N 1
ATOM 718 C CA . SER A 1 101 ? 7.903 -8.135 -9.474 1.00 94.19 101 SER A CA 1
ATOM 719 C C . SER A 1 101 ? 7.867 -7.528 -8.084 1.00 94.19 101 SER A C 1
ATOM 721 O O . SER A 1 101 ? 8.851 -7.598 -7.349 1.00 94.19 101 SER A O 1
ATOM 723 N N . THR A 1 102 ? 6.697 -7.041 -7.693 1.00 93.75 102 THR A N 1
ATOM 724 C CA . THR A 1 102 ? 6.370 -6.719 -6.305 1.00 93.75 102 THR A CA 1
ATOM 725 C C . THR A 1 102 ? 5.345 -7.728 -5.798 1.00 93.75 102 THR A C 1
ATOM 727 O O . THR A 1 102 ? 4.296 -7.919 -6.415 1.00 93.75 102 THR A O 1
ATOM 730 N N . VAL A 1 103 ? 5.657 -8.380 -4.677 1.00 97.06 103 VAL A N 1
ATOM 731 C CA . VAL A 1 103 ? 4.774 -9.356 -4.030 1.00 97.06 103 VAL A CA 1
ATOM 732 C C . VAL A 1 103 ? 4.199 -8.734 -2.765 1.00 97.06 103 VAL A C 1
ATOM 734 O O . VAL A 1 103 ? 4.907 -8.540 -1.777 1.00 97.06 103 VAL A O 1
ATOM 737 N N . PHE A 1 104 ? 2.900 -8.469 -2.783 1.00 97.19 104 PHE A N 1
ATOM 738 C CA . PHE A 1 104 ? 2.133 -8.092 -1.605 1.00 97.19 104 PHE A CA 1
ATOM 739 C C . PHE A 1 104 ? 1.711 -9.382 -0.920 1.00 97.19 104 PHE A C 1
ATOM 741 O O . PHE A 1 104 ? 0.952 -10.169 -1.481 1.00 97.19 104 PHE A O 1
ATOM 748 N N . ASN A 1 105 ? 2.250 -9.645 0.263 1.00 97.44 105 ASN A N 1
ATOM 749 C CA . ASN A 1 105 ? 1.994 -10.872 1.005 1.00 97.44 105 ASN A CA 1
ATOM 750 C C . ASN A 1 105 ? 1.585 -10.552 2.439 1.00 97.44 105 ASN A C 1
ATOM 752 O O . ASN A 1 105 ? 1.743 -9.421 2.896 1.00 97.44 105 ASN A O 1
ATOM 756 N N . ASN A 1 106 ? 1.055 -11.563 3.133 1.00 97.12 106 ASN A N 1
ATOM 757 C CA . ASN A 1 106 ? 0.524 -11.406 4.483 1.00 97.12 106 ASN A CA 1
ATOM 758 C C . ASN A 1 106 ? -0.509 -10.264 4.550 1.00 97.12 106 ASN A C 1
ATOM 760 O O . ASN A 1 106 ? -0.533 -9.480 5.498 1.00 97.12 106 ASN A O 1
ATOM 764 N N . ILE A 1 107 ? -1.346 -10.149 3.510 1.00 97.25 107 ILE A N 1
ATOM 765 C CA . ILE A 1 107 ? -2.392 -9.132 3.462 1.00 97.25 107 ILE A CA 1
ATOM 766 C C . ILE A 1 107 ? -3.462 -9.507 4.488 1.00 97.25 107 ILE A C 1
ATOM 768 O O . ILE A 1 107 ? -4.108 -10.555 4.379 1.00 97.25 107 ILE A O 1
ATOM 772 N N . GLN A 1 108 ? -3.632 -8.627 5.476 1.00 97.06 108 GLN A N 1
ATOM 773 C CA . GLN A 1 108 ? -4.577 -8.758 6.578 1.00 97.06 108 GLN A CA 1
ATOM 774 C C . GLN A 1 108 ? -5.552 -7.583 6.555 1.00 97.06 108 GLN A C 1
ATOM 776 O O . GLN A 1 108 ? -5.141 -6.434 6.699 1.00 97.06 108 GLN A O 1
ATOM 781 N N . ILE A 1 109 ? -6.847 -7.867 6.430 1.00 96.00 109 ILE A N 1
ATOM 782 C CA . ILE A 1 109 ? -7.902 -6.858 6.552 1.00 96.00 109 ILE A CA 1
ATOM 783 C C . ILE A 1 109 ? -8.814 -7.263 7.704 1.00 96.00 109 ILE A C 1
ATOM 785 O O . ILE A 1 109 ? -9.375 -8.359 7.721 1.00 96.00 109 ILE A O 1
ATOM 789 N N . THR A 1 110 ? -8.964 -6.370 8.677 1.00 95.00 110 THR A N 1
ATOM 790 C CA . THR A 1 110 ? -9.858 -6.546 9.822 1.00 95.00 110 THR A CA 1
ATOM 791 C C . THR A 1 110 ? -10.724 -5.304 9.989 1.00 95.00 110 THR A C 1
ATOM 793 O O . THR A 1 110 ? -10.263 -4.174 9.849 1.00 95.00 110 THR A O 1
ATOM 796 N N . GLY A 1 111 ? -12.008 -5.520 10.259 1.00 90.06 111 GLY A N 1
ATOM 797 C CA . GLY A 1 111 ? -12.957 -4.473 10.616 1.00 90.06 111 GLY A CA 1
ATOM 798 C C . GLY A 1 111 ? -13.428 -4.621 12.059 1.00 90.06 111 GLY A C 1
ATOM 799 O O . GLY A 1 111 ? -13.117 -5.594 12.749 1.00 90.06 111 GLY A O 1
ATOM 800 N N . THR A 1 112 ? -14.254 -3.681 12.512 1.00 84.62 112 THR A N 1
ATOM 801 C CA . THR A 1 112 ? -14.875 -3.723 13.849 1.00 84.62 112 THR A CA 1
ATOM 802 C C . THR A 1 112 ? -15.757 -4.961 14.061 1.00 84.62 112 THR A C 1
ATOM 804 O O . THR A 1 112 ? -15.912 -5.416 15.191 1.00 84.62 112 THR A O 1
ATOM 807 N N . GLY A 1 113 ? -16.294 -5.540 12.980 1.00 86.12 113 GLY A N 1
ATOM 808 C CA . GLY A 1 113 ? -17.056 -6.795 12.977 1.00 86.12 113 GLY A CA 1
ATOM 809 C C . GLY A 1 113 ? -16.221 -8.070 12.791 1.00 86.12 113 GLY A C 1
ATOM 810 O O . GLY A 1 113 ? -16.802 -9.140 12.624 1.00 86.12 113 GLY A O 1
ATOM 811 N N . GLY A 1 114 ? -14.886 -7.976 12.796 1.00 91.69 114 GLY A N 1
ATOM 812 C CA . GLY A 1 114 ? -13.971 -9.083 12.505 1.00 91.69 114 GLY A CA 1
ATOM 813 C C . GLY A 1 114 ? -13.414 -9.046 11.079 1.00 91.69 114 GLY A C 1
ATOM 814 O O . GLY A 1 114 ? -13.417 -8.008 10.418 1.00 91.69 114 GLY A O 1
ATOM 815 N N . THR A 1 115 ? -12.894 -10.179 10.610 1.00 94.44 115 THR A N 1
ATOM 816 C CA . THR A 1 115 ? -12.355 -10.320 9.251 1.00 94.44 115 THR A CA 1
ATOM 817 C C . THR A 1 115 ? -13.499 -10.313 8.226 1.00 94.44 115 THR A C 1
ATOM 819 O O . THR A 1 115 ? -14.363 -11.191 8.295 1.00 94.44 115 THR A O 1
ATOM 822 N N . PRO A 1 116 ? -13.540 -9.362 7.274 1.00 91.31 116 PRO A N 1
ATOM 823 C CA . PRO A 1 116 ? -14.574 -9.334 6.249 1.00 91.31 116 PRO A CA 1
ATOM 824 C C . PRO A 1 116 ? -14.377 -10.463 5.229 1.00 91.31 116 PRO A C 1
ATOM 826 O O . PRO A 1 116 ? -13.253 -10.873 4.935 1.00 91.31 116 PRO A O 1
ATOM 829 N N . ALA A 1 117 ? -15.475 -10.933 4.638 1.00 89.12 117 ALA A N 1
ATOM 830 C CA . ALA A 1 117 ? -15.399 -11.728 3.418 1.00 89.12 117 ALA A CA 1
ATOM 831 C C . ALA A 1 117 ? -15.044 -10.798 2.250 1.00 89.12 117 ALA A C 1
ATOM 833 O O . ALA A 1 117 ? -15.748 -9.819 2.004 1.00 89.12 117 ALA A O 1
ATOM 834 N N . LEU A 1 118 ? -13.965 -11.102 1.535 1.00 89.50 118 LEU A N 1
ATOM 835 C CA . LEU A 1 118 ? -13.564 -10.388 0.326 1.00 89.50 118 LEU A CA 1
ATOM 836 C C . LEU A 1 118 ? -12.935 -11.358 -0.666 1.00 89.50 118 LEU A C 1
ATOM 838 O O . LEU A 1 118 ? -12.441 -12.413 -0.268 1.00 89.50 118 LEU A O 1
ATOM 842 N N . SER A 1 119 ? -12.956 -10.977 -1.938 1.00 94.56 119 SER A N 1
ATOM 843 C CA . SER A 1 119 ? -12.266 -11.676 -3.017 1.00 94.56 119 SER A CA 1
ATOM 844 C C . SER A 1 119 ? -11.560 -10.642 -3.885 1.00 94.56 119 SER A C 1
ATOM 846 O O . SER A 1 119 ? -12.144 -9.610 -4.232 1.00 94.56 119 SER A O 1
ATOM 848 N N . TRP A 1 120 ? -10.293 -10.893 -4.184 1.00 96.38 120 TRP A N 1
ATOM 849 C CA . TRP A 1 120 ? -9.467 -10.047 -5.026 1.00 96.38 120 TRP A CA 1
ATOM 850 C C . TRP A 1 120 ? -9.793 -10.283 -6.499 1.00 96.38 120 TRP A C 1
ATOM 852 O O . TRP A 1 120 ? -10.054 -11.398 -6.946 1.00 96.38 120 TRP A O 1
ATOM 862 N N . SER A 1 121 ? -9.724 -9.212 -7.280 1.00 96.62 121 SER A N 1
ATOM 863 C CA . SER A 1 121 ? -9.773 -9.276 -8.738 1.00 96.62 121 SER A CA 1
ATOM 864 C C . SER A 1 121 ? -8.563 -8.551 -9.305 1.00 96.62 121 SER A C 1
ATOM 866 O O . SER A 1 121 ? -7.966 -7.712 -8.630 1.00 96.62 121 SER A O 1
ATOM 868 N N . VAL A 1 122 ? -8.178 -8.904 -10.528 1.00 97.12 122 VAL A N 1
ATOM 869 C CA . VAL A 1 122 ? -6.983 -8.358 -11.175 1.00 97.12 122 VAL A CA 1
ATOM 870 C C . VAL A 1 122 ? -7.361 -7.530 -12.386 1.00 97.12 122 VAL A C 1
ATOM 872 O O . VAL A 1 122 ? -8.263 -7.881 -13.146 1.00 97.12 122 VAL A O 1
ATOM 875 N N . ASN A 1 123 ? -6.617 -6.449 -12.581 1.00 95.56 123 ASN A N 1
ATOM 876 C CA . ASN A 1 123 ? -6.576 -5.691 -13.818 1.00 95.56 123 ASN A CA 1
ATOM 877 C C . ASN A 1 123 ? -5.103 -5.620 -14.242 1.00 95.56 123 ASN A C 1
ATOM 879 O O . ASN A 1 123 ? -4.251 -5.286 -13.424 1.00 95.56 123 ASN A O 1
ATOM 883 N N . SER A 1 124 ? -4.801 -6.047 -15.466 1.00 94.62 124 SER A N 1
ATOM 884 C CA . SER A 1 124 ? -3.437 -6.150 -15.995 1.00 94.62 124 SER A CA 1
ATOM 885 C C . SER A 1 124 ? -3.303 -5.301 -17.246 1.00 94.62 124 SER A C 1
ATOM 887 O O . SER A 1 124 ? -4.206 -5.311 -18.083 1.00 94.62 124 SER A O 1
ATOM 889 N N . ASP A 1 125 ? -2.147 -4.667 -17.414 1.00 90.94 125 ASP A N 1
ATOM 890 C CA . ASP A 1 125 ? -1.772 -4.000 -18.656 1.00 90.94 125 ASP A CA 1
ATOM 891 C C . ASP A 1 125 ? -0.829 -4.886 -19.476 1.00 90.94 125 ASP A C 1
ATOM 893 O O . ASP A 1 125 ? 0.377 -4.667 -19.592 1.00 90.94 125 ASP A O 1
ATOM 897 N N . SER A 1 126 ? -1.394 -5.960 -20.031 1.00 89.25 126 SER A N 1
ATOM 898 C CA . SER A 1 126 ? -0.609 -6.936 -20.792 1.00 89.25 126 SER A CA 1
ATOM 899 C C . SER A 1 126 ? -0.008 -6.370 -22.084 1.00 89.25 126 SER A C 1
ATOM 901 O O . SER A 1 126 ? 0.924 -6.970 -22.618 1.00 89.25 126 SER A O 1
ATOM 903 N N . ALA A 1 127 ? -0.529 -5.245 -22.593 1.00 87.94 127 ALA A N 1
ATOM 904 C CA . ALA A 1 127 ? 0.039 -4.570 -23.758 1.00 87.94 127 ALA A CA 1
ATOM 905 C C . ALA A 1 127 ? 1.403 -3.953 -23.417 1.00 87.94 127 ALA A C 1
ATOM 907 O O . ALA A 1 127 ? 2.331 -4.046 -24.221 1.00 87.94 127 ALA A O 1
ATOM 908 N N . ASP A 1 128 ? 1.533 -3.449 -22.189 1.00 86.81 128 ASP A N 1
ATOM 909 C CA . ASP A 1 128 ? 2.761 -2.867 -21.653 1.00 86.81 128 ASP A CA 1
ATOM 910 C C . ASP A 1 128 ? 3.607 -3.871 -20.849 1.00 86.81 128 ASP A C 1
ATOM 912 O O . ASP A 1 128 ? 4.607 -3.509 -20.233 1.00 86.81 128 ASP A O 1
ATOM 916 N N . GLY A 1 129 ? 3.259 -5.161 -20.893 1.00 88.62 129 GLY A N 1
ATOM 917 C CA . GLY A 1 129 ? 4.007 -6.234 -20.230 1.00 88.62 129 GLY A CA 1
ATOM 918 C C . GLY A 1 129 ? 3.765 -6.350 -18.722 1.00 88.62 129 GLY A C 1
ATOM 919 O O . GLY A 1 129 ? 4.375 -7.205 -18.083 1.00 88.62 129 GLY A O 1
ATOM 920 N N . VAL A 1 130 ? 2.841 -5.563 -18.162 1.00 92.94 130 VAL A N 1
ATOM 921 C CA . VAL A 1 130 ? 2.510 -5.579 -16.734 1.00 92.94 130 VAL A CA 1
ATOM 922 C C . VAL A 1 130 ? 1.353 -6.534 -16.467 1.00 92.94 130 VAL A C 1
ATOM 924 O O . VAL A 1 130 ? 0.277 -6.442 -17.060 1.00 92.94 130 VAL A O 1
ATOM 927 N N . THR A 1 131 ? 1.539 -7.453 -15.525 1.00 96.25 131 THR A N 1
ATOM 928 C CA . THR A 1 131 ? 0.505 -8.422 -15.142 1.00 96.25 131 THR A CA 1
ATOM 929 C C . THR A 1 131 ? 0.306 -8.468 -13.636 1.00 96.25 131 THR A C 1
ATOM 931 O O . THR A 1 131 ? 1.241 -8.274 -12.865 1.00 96.25 131 THR A O 1
ATOM 934 N N . ALA A 1 132 ? -0.927 -8.737 -13.214 1.00 97.44 132 ALA A N 1
ATOM 935 C CA . ALA A 1 132 ? -1.297 -8.935 -11.820 1.00 97.44 132 ALA A CA 1
ATOM 936 C C . ALA A 1 132 ? -1.918 -10.323 -11.629 1.00 97.44 132 ALA A C 1
ATOM 938 O O . ALA A 1 132 ? -2.681 -10.803 -12.470 1.00 97.44 132 ALA A O 1
ATOM 939 N N . SER A 1 133 ? -1.616 -10.967 -10.504 1.00 98.00 133 SER A N 1
ATOM 940 C CA . SER A 1 133 ? -2.164 -12.277 -10.148 1.00 98.00 133 SER A CA 1
ATOM 941 C C . SER A 1 133 ? -2.541 -12.339 -8.672 1.00 98.00 133 SER A C 1
ATOM 943 O O . SER A 1 133 ? -1.848 -11.782 -7.824 1.00 98.00 133 SER A O 1
ATOM 945 N N . VAL A 1 134 ? -3.635 -13.042 -8.369 1.00 98.38 134 VAL A N 1
ATOM 946 C CA . VAL A 1 134 ? -3.996 -13.430 -6.999 1.00 98.38 134 VAL A CA 1
ATOM 947 C C . VAL A 1 134 ? -3.383 -14.800 -6.740 1.00 98.38 134 VAL A C 1
ATOM 949 O O . VAL A 1 134 ? -3.791 -15.789 -7.347 1.00 98.38 134 VAL A O 1
ATOM 952 N N . ASN A 1 135 ? -2.380 -14.862 -5.869 1.00 98.12 135 ASN A N 1
ATOM 953 C CA . ASN A 1 135 ? -1.726 -16.115 -5.493 1.00 98.12 135 ASN A CA 1
ATOM 954 C C . ASN A 1 135 ? -2.463 -16.793 -4.330 1.00 98.12 135 ASN A C 1
ATOM 956 O O . ASN A 1 135 ? -2.592 -18.015 -4.314 1.00 98.12 135 ASN A O 1
ATOM 960 N N . VAL A 1 136 ? -2.960 -15.996 -3.379 1.00 97.94 136 VAL A N 1
ATOM 961 C CA . VAL A 1 136 ? -3.825 -16.434 -2.275 1.00 97.94 136 VAL A CA 1
ATOM 962 C C . VAL A 1 136 ? -4.944 -15.411 -2.124 1.00 97.94 136 VAL A C 1
ATOM 964 O O . VAL A 1 136 ? -4.677 -14.241 -1.855 1.00 97.94 136 VAL A O 1
ATOM 967 N N . ASP A 1 137 ? -6.187 -15.848 -2.318 1.00 97.44 137 ASP A N 1
ATOM 968 C CA . ASP A 1 137 ? -7.360 -14.978 -2.221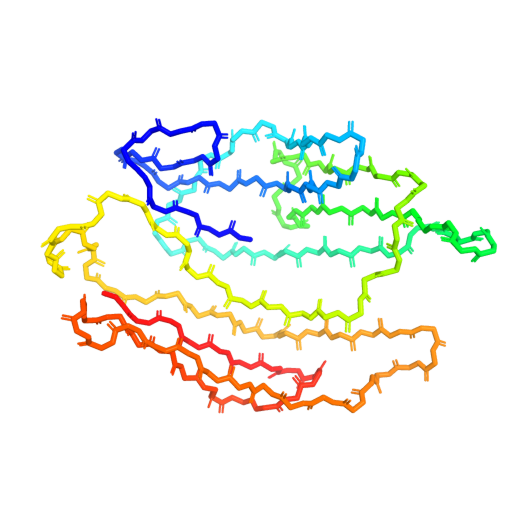 1.00 97.44 137 ASP A CA 1
ATOM 969 C C . ASP A 1 137 ? -7.834 -14.807 -0.766 1.00 97.44 137 ASP A C 1
ATOM 971 O O . ASP A 1 137 ? -7.707 -15.719 0.053 1.00 97.44 137 ASP A O 1
ATOM 975 N N . GLY A 1 138 ? -8.429 -13.652 -0.463 1.00 95.50 138 GLY A N 1
ATOM 976 C CA . GLY A 1 138 ? -9.077 -13.360 0.813 1.00 95.50 138 GLY A CA 1
ATOM 977 C C . GLY A 1 138 ? -8.428 -12.265 1.664 1.00 95.50 138 GLY A C 1
ATOM 978 O O . GLY A 1 138 ? -7.413 -11.659 1.323 1.00 95.50 138 GLY A O 1
ATOM 979 N N . A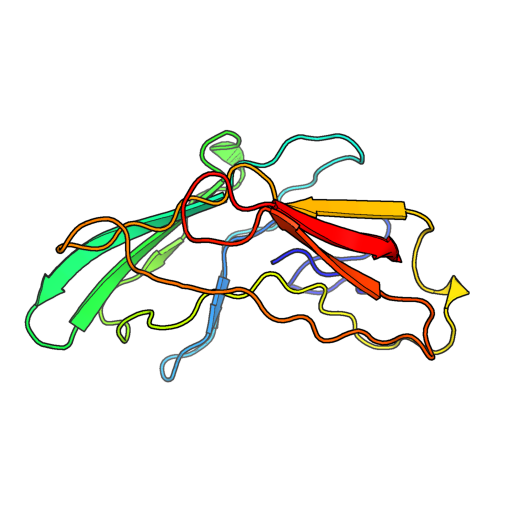LA A 1 139 ? -9.073 -12.008 2.805 1.00 95.69 139 ALA A N 1
ATOM 980 C CA . ALA A 1 139 ? -8.715 -10.983 3.791 1.00 95.69 139 ALA A CA 1
ATOM 981 C C . ALA A 1 139 ? -7.652 -11.425 4.807 1.00 95.69 139 ALA A C 1
ATOM 983 O O . ALA A 1 139 ? -7.306 -10.667 5.714 1.00 95.69 139 ALA A O 1
ATOM 984 N N . THR A 1 140 ? -7.224 -12.685 4.745 1.00 96.56 140 THR A N 1
ATOM 985 C CA . THR A 1 140 ? -6.275 -13.277 5.686 1.00 96.56 140 THR A CA 1
ATOM 986 C C . THR A 1 140 ? -5.235 -14.071 4.921 1.00 96.56 140 THR A C 1
ATOM 988 O O . THR A 1 140 ? -5.579 -14.972 4.162 1.00 96.56 140 THR A O 1
ATOM 991 N N . ASN A 1 141 ? -3.970 -13.740 5.154 1.00 96.75 141 ASN A N 1
ATOM 992 C CA . ASN A 1 141 ? -2.790 -14.229 4.465 1.00 96.75 141 ASN A CA 1
ATOM 993 C C . ASN A 1 141 ? -2.923 -14.079 2.947 1.00 96.75 141 ASN A C 1
ATOM 995 O O . ASN A 1 141 ? -2.426 -14.921 2.202 1.00 96.75 141 ASN A O 1
ATOM 999 N N . GLY A 1 142 ? -3.613 -13.022 2.500 1.00 97.06 142 GLY A N 1
ATOM 1000 C CA . GLY A 1 142 ? -3.772 -12.733 1.083 1.00 97.06 142 GLY A CA 1
ATOM 1001 C C . GLY A 1 142 ? -2.411 -12.491 0.437 1.00 97.06 142 GLY A C 1
ATOM 1002 O O . GLY A 1 142 ? -1.493 -11.959 1.075 1.00 97.06 142 GLY A O 1
ATOM 1003 N N . VAL A 1 143 ? -2.278 -12.913 -0.819 1.00 98.12 143 VAL A N 1
ATOM 1004 C CA . VAL A 1 143 ? -1.057 -12.732 -1.605 1.00 98.12 143 VAL A CA 1
ATOM 1005 C C . VAL A 1 143 ? -1.422 -12.319 -3.024 1.00 98.12 143 VAL A C 1
ATOM 1007 O O . VAL A 1 143 ? -2.137 -13.042 -3.722 1.00 98.12 143 VAL A O 1
ATOM 1010 N N . VAL A 1 144 ? -0.891 -11.176 -3.449 1.00 97.75 144 VAL A N 1
ATOM 1011 C CA . VAL A 1 144 ? -1.035 -10.614 -4.794 1.00 97.75 144 VAL A CA 1
ATOM 1012 C C . VAL A 1 144 ? 0.354 -10.304 -5.341 1.00 97.75 144 VAL A C 1
ATOM 1014 O O . VAL A 1 144 ? 1.182 -9.711 -4.652 1.00 97.75 144 VAL A O 1
ATOM 1017 N N . THR A 1 145 ? 0.609 -10.675 -6.591 1.00 98.19 145 THR A N 1
ATOM 1018 C CA . THR A 1 145 ? 1.866 -10.360 -7.280 1.00 98.19 145 THR A CA 1
ATOM 1019 C C . THR A 1 145 ? 1.592 -9.463 -8.473 1.00 98.19 145 THR A C 1
ATOM 1021 O O . THR A 1 145 ? 0.735 -9.790 -9.296 1.00 98.19 145 THR A O 1
ATOM 1024 N N . ILE A 1 146 ? 2.354 -8.374 -8.583 1.00 96.50 146 ILE A N 1
ATOM 1025 C CA . ILE A 1 146 ? 2.433 -7.539 -9.784 1.00 96.50 146 ILE A CA 1
ATOM 1026 C C . ILE A 1 146 ? 3.802 -7.768 -10.428 1.00 96.50 146 ILE A C 1
ATOM 1028 O O . ILE A 1 146 ? 4.827 -7.571 -9.775 1.00 96.50 146 ILE A O 1
ATOM 1032 N N . THR A 1 147 ? 3.818 -8.183 -11.691 1.00 95.94 147 THR A N 1
ATOM 1033 C CA . THR A 1 147 ? 5.016 -8.407 -12.515 1.00 95.94 147 THR A CA 1
ATOM 1034 C C . THR A 1 147 ? 5.086 -7.343 -13.599 1.00 95.94 147 THR A C 1
ATOM 1036 O O . THR A 1 147 ? 4.057 -7.030 -14.198 1.00 95.94 147 THR A O 1
ATOM 1039 N N . TYR A 1 148 ? 6.278 -6.805 -13.831 1.00 91.06 148 TYR A N 1
ATOM 1040 C CA . TYR A 1 148 ? 6.558 -5.716 -14.765 1.00 91.06 148 TYR A CA 1
ATOM 1041 C C . TYR A 1 148 ? 7.959 -5.876 -15.377 1.00 91.06 148 TYR A C 1
ATOM 1043 O O . TYR A 1 148 ? 8.784 -6.637 -14.811 1.00 91.06 148 TYR A O 1
#